Protein AF-A8UFX1-F1 (afdb_monomer_lite)

Structure (mmCIF, N/CA/C/O backbone):
data_AF-A8UFX1-F1
#
_entry.id   AF-A8UFX1-F1
#
loop_
_atom_site.group_PDB
_atom_site.id
_atom_site.type_symbol
_atom_site.label_atom_id
_atom_site.label_alt_id
_atom_site.label_comp_id
_atom_site.label_asym_id
_atom_site.label_entity_id
_atom_site.label_seq_id
_atom_site.pdbx_PDB_ins_code
_atom_site.Cartn_x
_atom_site.Cartn_y
_atom_site.Cartn_z
_atom_site.occupancy
_atom_site.B_iso_or_equiv
_atom_site.auth_seq_id
_atom_site.auth_comp_id
_atom_site.auth_asym_id
_atom_site.auth_atom_id
_atom_site.pdbx_PDB_model_num
ATOM 1 N N . MET A 1 1 ? -12.951 -4.142 -1.664 1.00 73.88 1 MET A N 1
ATOM 2 C CA . MET A 1 1 ? -11.795 -3.223 -1.797 1.00 73.88 1 MET A CA 1
ATOM 3 C C . MET A 1 1 ? -11.824 -2.657 -3.209 1.00 73.88 1 MET A C 1
ATOM 5 O O . MET A 1 1 ? -11.963 -3.450 -4.127 1.00 73.88 1 MET A O 1
ATOM 9 N N . LYS A 1 2 ? -11.775 -1.331 -3.397 1.00 82.00 2 LYS A N 1
ATOM 10 C CA . LYS A 1 2 ? -11.837 -0.738 -4.745 1.00 82.00 2 LYS A CA 1
ATOM 11 C C . LYS A 1 2 ? -10.489 -0.915 -5.449 1.00 82.00 2 LYS A C 1
ATOM 13 O O . LYS A 1 2 ? -9.510 -0.304 -5.035 1.00 82.00 2 LYS A O 1
ATOM 18 N N . VAL A 1 3 ? -10.444 -1.752 -6.479 1.00 88.19 3 VAL A N 1
ATOM 19 C CA . VAL A 1 3 ? -9.240 -1.970 -7.289 1.00 88.19 3 VAL A CA 1
ATOM 20 C C . VAL A 1 3 ? -9.166 -0.877 -8.368 1.00 88.19 3 VAL A C 1
ATOM 22 O O . VAL A 1 3 ? -10.193 -0.552 -8.965 1.00 88.19 3 VAL A O 1
ATOM 25 N N . PRO A 1 4 ? -8.012 -0.219 -8.570 1.00 88.50 4 PRO A N 1
ATOM 26 C CA . PRO A 1 4 ? -7.833 0.726 -9.670 1.00 88.50 4 PRO A CA 1
ATOM 27 C C . PRO A 1 4 ? -7.892 0.041 -11.042 1.00 88.50 4 PRO A C 1
ATOM 29 O O . PRO A 1 4 ? -7.340 -1.037 -11.205 1.00 88.50 4 PRO A O 1
ATOM 32 N N . GLU A 1 5 ? -8.455 0.716 -12.044 1.00 90.06 5 GLU A N 1
ATOM 33 C CA . GLU A 1 5 ? -8.611 0.182 -13.414 1.00 90.06 5 GLU A CA 1
ATOM 34 C C . GLU A 1 5 ? -7.284 -0.166 -14.104 1.00 90.06 5 GLU A C 1
ATOM 36 O O . GLU A 1 5 ? -7.227 -1.031 -14.963 1.00 90.06 5 GLU A O 1
ATOM 41 N N . TRP A 1 6 ? -6.188 0.491 -13.725 1.00 89.44 6 TRP A N 1
ATOM 42 C CA . TRP A 1 6 ? -4.880 0.301 -14.356 1.00 89.44 6 TRP A CA 1
ATOM 43 C C . TRP A 1 6 ? -4.068 -0.874 -13.788 1.00 89.44 6 TRP A C 1
ATOM 45 O O . TRP A 1 6 ? -2.900 -1.026 -14.148 1.00 89.44 6 TRP A O 1
ATOM 55 N N . VAL A 1 7 ? -4.622 -1.658 -12.857 1.00 88.12 7 VAL A N 1
ATOM 56 C CA . VAL A 1 7 ? -3.885 -2.699 -12.112 1.00 88.12 7 VAL A CA 1
ATOM 57 C C . VAL A 1 7 ? -3.237 -3.747 -13.019 1.00 88.12 7 VAL A C 1
ATOM 59 O O . VAL A 1 7 ? -2.133 -4.192 -12.699 1.00 88.12 7 VAL A O 1
ATOM 62 N N . ASP A 1 8 ? -3.831 -4.023 -14.176 1.0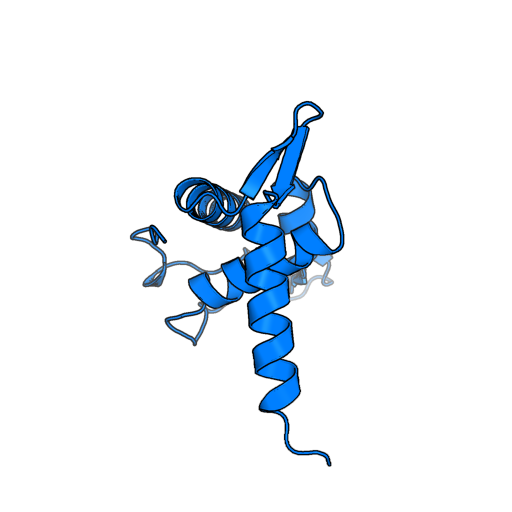0 85.31 8 ASP A N 1
ATOM 63 C CA . ASP A 1 8 ? -3.370 -5.075 -15.094 1.00 85.31 8 ASP A CA 1
ATOM 64 C C . ASP A 1 8 ? -2.318 -4.585 -16.100 1.00 85.31 8 ASP A C 1
ATOM 66 O O . ASP A 1 8 ? -1.692 -5.367 -16.809 1.00 85.31 8 ASP A O 1
ATOM 70 N N . ILE A 1 9 ? -2.096 -3.271 -16.165 1.00 87.94 9 ILE A N 1
ATOM 71 C CA . ILE A 1 9 ? -1.279 -2.638 -17.212 1.00 87.94 9 ILE A CA 1
ATOM 72 C C . ILE A 1 9 ? 0.065 -2.159 -16.648 1.00 87.94 9 ILE A C 1
ATOM 74 O O . ILE A 1 9 ? 1.052 -1.998 -17.369 1.00 87.94 9 ILE A O 1
ATOM 78 N N . VAL A 1 10 ? 0.130 -1.885 -15.342 1.00 89.88 10 VAL A N 1
ATOM 79 C CA . VAL A 1 10 ? 1.276 -1.194 -14.743 1.00 89.88 10 VAL A CA 1
ATOM 80 C C . VAL A 1 10 ? 2.301 -2.135 -14.125 1.00 89.88 10 VAL A C 1
ATOM 82 O O . VAL A 1 10 ? 2.004 -3.172 -13.540 1.00 89.88 10 VAL A O 1
ATOM 85 N N . LYS A 1 11 ? 3.546 -1.661 -14.101 1.00 90.75 11 LYS A N 1
ATOM 86 C CA . LYS A 1 11 ? 4.585 -2.186 -13.213 1.00 90.75 11 LYS A CA 1
ATOM 87 C C . LYS A 1 11 ? 4.585 -1.491 -11.850 1.00 90.75 11 LYS A C 1
ATOM 89 O O . LYS A 1 11 ? 4.288 -0.303 -11.718 1.00 90.75 11 LYS A O 1
ATOM 94 N N . LEU A 1 12 ? 5.023 -2.213 -10.818 1.00 91.06 12 LEU A N 1
ATOM 95 C CA . LEU A 1 12 ? 4.996 -1.734 -9.424 1.00 91.06 12 LEU A CA 1
ATOM 96 C C . LEU A 1 12 ? 6.026 -0.645 -9.099 1.00 91.06 12 LEU A C 1
ATOM 98 O O . LEU A 1 12 ? 5.881 0.083 -8.112 1.00 91.06 12 LEU A O 1
ATOM 102 N N . ALA A 1 13 ? 7.098 -0.558 -9.885 1.00 93.44 13 ALA A N 1
ATOM 103 C CA . ALA A 1 13 ? 8.178 0.394 -9.674 1.00 93.44 13 ALA A CA 1
ATOM 104 C C . ALA A 1 13 ? 9.001 0.594 -10.948 1.00 93.44 13 ALA A C 1
ATOM 106 O O . ALA A 1 13 ? 9.072 -0.295 -11.794 1.00 93.44 13 ALA A O 1
ATOM 107 N N . LYS A 1 14 ? 9.716 1.723 -11.039 1.00 92.12 14 LYS A N 1
ATOM 108 C CA . LYS A 1 14 ? 10.632 1.993 -12.160 1.00 92.12 14 LYS A CA 1
ATOM 109 C C . LYS A 1 14 ? 11.758 0.962 -12.297 1.00 92.12 14 LYS A C 1
ATOM 111 O O . LYS A 1 14 ? 12.189 0.692 -13.407 1.00 92.12 14 LYS A O 1
ATOM 116 N N . HIS A 1 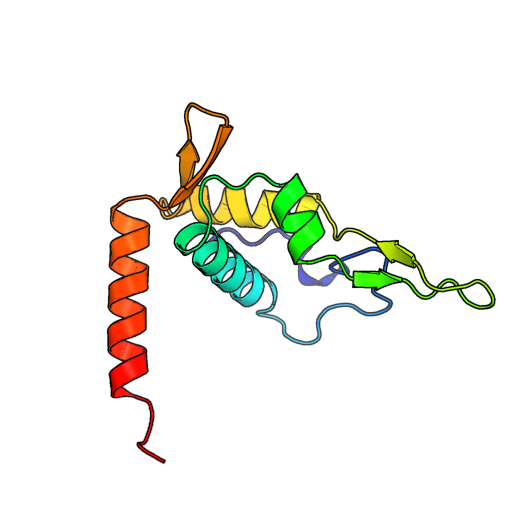15 ? 12.188 0.372 -11.180 1.00 92.75 15 HIS A N 1
ATOM 117 C CA . HIS A 1 15 ? 13.254 -0.630 -11.132 1.00 92.75 15 HIS A CA 1
ATOM 118 C C . HIS A 1 15 ? 12.791 -2.047 -11.502 1.00 92.75 15 HIS A C 1
ATOM 120 O O . HIS A 1 15 ? 13.583 -2.983 -11.434 1.00 92.75 15 HIS A O 1
ATOM 126 N N . LYS A 1 16 ? 11.505 -2.224 -11.820 1.00 92.69 16 LYS A N 1
ATOM 127 C CA . LYS A 1 16 ? 10.967 -3.467 -12.365 1.00 92.69 16 LYS A CA 1
ATOM 128 C C . LYS A 1 16 ? 10.884 -3.342 -13.884 1.00 92.69 16 LYS A C 1
ATOM 130 O O . LYS A 1 16 ? 10.538 -2.279 -14.408 1.00 92.69 16 LYS A O 1
ATOM 135 N N . GLU A 1 17 ? 11.221 -4.423 -14.569 1.00 90.62 17 GLU A N 1
ATOM 136 C CA . GLU A 1 17 ? 11.125 -4.519 -16.029 1.00 90.62 17 GLU A CA 1
ATOM 137 C C . GLU A 1 17 ? 9.764 -5.086 -16.439 1.00 90.62 17 GLU A C 1
ATOM 139 O O . GLU A 1 17 ? 9.131 -4.550 -17.340 1.00 90.62 17 GLU A O 1
ATOM 144 N N . LEU A 1 18 ? 9.273 -6.081 -15.696 1.00 91.00 18 LEU A N 1
ATOM 145 C CA . LEU A 1 18 ? 8.009 -6.768 -15.948 1.00 91.00 18 LEU A CA 1
ATOM 146 C C . LEU A 1 18 ? 6.915 -6.365 -14.948 1.00 91.00 18 LEU A C 1
ATOM 148 O O . LEU A 1 18 ? 7.196 -5.897 -13.834 1.00 91.00 18 LEU A O 1
ATOM 152 N N . ALA A 1 19 ? 5.663 -6.557 -15.366 1.00 90.12 19 ALA A N 1
ATOM 153 C CA . ALA A 1 19 ? 4.491 -6.470 -14.504 1.00 90.12 19 ALA A CA 1
ATOM 154 C C . ALA A 1 19 ? 4.439 -7.661 -13.520 1.00 90.12 19 ALA A C 1
ATOM 156 O O . ALA A 1 19 ? 5.155 -8.650 -13.703 1.00 90.12 19 ALA A O 1
ATOM 157 N N . PRO A 1 20 ? 3.656 -7.569 -12.432 1.00 91.94 20 PRO A N 1
ATOM 158 C CA . PRO A 1 20 ? 3.385 -8.718 -11.571 1.00 91.94 20 PRO A CA 1
ATOM 159 C C . PRO A 1 20 ? 2.748 -9.869 -12.353 1.00 91.94 20 PRO A C 1
ATOM 161 O O . PRO A 1 20 ? 1.887 -9.632 -13.188 1.00 91.94 20 PRO A O 1
ATOM 164 N N . TYR A 1 21 ? 3.158 -11.102 -12.054 1.00 90.31 21 TYR A N 1
ATOM 165 C CA . TYR A 1 21 ? 2.579 -12.305 -12.665 1.00 90.31 21 TYR A CA 1
ATOM 166 C C . TYR A 1 21 ? 1.237 -12.710 -12.053 1.00 90.31 21 TYR A C 1
ATOM 168 O O . TYR A 1 21 ? 0.423 -13.335 -12.715 1.00 90.31 21 TYR A O 1
ATOM 176 N N . ASP A 1 22 ? 1.050 -12.405 -10.772 1.00 90.38 22 ASP A N 1
ATOM 177 C CA . ASP A 1 22 ? -0.162 -12.722 -10.023 1.00 90.38 22 ASP A CA 1
ATOM 178 C C . ASP A 1 22 ? -1.220 -11.647 -10.289 1.00 90.38 22 ASP A C 1
ATOM 180 O O . ASP A 1 22 ? -0.956 -10.473 -10.025 1.00 90.38 22 ASP A O 1
ATOM 184 N N . GLU A 1 23 ? -2.396 -12.034 -10.779 1.00 88.00 23 GLU A N 1
ATOM 185 C CA . GLU A 1 23 ? -3.537 -11.133 -11.000 1.00 88.00 23 GLU A CA 1
ATOM 186 C C . GLU A 1 23 ? -4.001 -10.493 -9.678 1.00 88.00 23 GLU A C 1
ATOM 188 O O . GLU A 1 23 ? -4.342 -9.309 -9.622 1.00 88.00 23 GLU A O 1
ATOM 193 N N . ASP A 1 24 ? -3.867 -11.217 -8.562 1.00 91.50 24 ASP A N 1
ATOM 194 C CA . ASP A 1 24 ? -4.247 -10.761 -7.226 1.00 91.50 24 ASP A CA 1
ATOM 195 C C . ASP A 1 24 ? -3.146 -9.948 -6.522 1.00 91.50 24 ASP A C 1
ATOM 197 O O . ASP A 1 24 ? -3.234 -9.642 -5.320 1.00 91.50 24 ASP A O 1
ATOM 201 N N . TRP A 1 25 ? -2.106 -9.514 -7.249 1.00 93.38 25 TRP A N 1
ATOM 202 C CA . TRP A 1 25 ? -0.968 -8.799 -6.664 1.00 93.38 25 TRP A CA 1
ATOM 203 C C . TRP A 1 25 ? -1.389 -7.573 -5.848 1.00 93.38 25 TRP A C 1
ATOM 205 O O . TRP A 1 25 ? -0.710 -7.206 -4.878 1.00 93.38 25 TRP A O 1
ATOM 215 N N . PHE A 1 26 ? -2.489 -6.912 -6.228 1.00 93.81 26 PHE A N 1
ATOM 216 C CA . PHE A 1 26 ? -2.997 -5.731 -5.538 1.00 93.81 26 PHE A CA 1
ATOM 217 C C . PHE A 1 26 ? -3.520 -6.079 -4.139 1.00 93.81 26 PHE A C 1
ATOM 219 O O . PHE A 1 26 ? -3.232 -5.356 -3.178 1.00 93.81 26 PHE A O 1
ATOM 226 N N . TYR A 1 27 ? -4.197 -7.219 -3.989 1.00 93.12 27 TYR A N 1
ATOM 227 C CA . TYR A 1 27 ? -4.648 -7.734 -2.697 1.00 93.12 27 TYR A CA 1
ATOM 228 C C . TYR A 1 27 ? -3.469 -8.191 -1.841 1.00 93.12 27 TYR A C 1
ATOM 230 O O . TYR A 1 27 ? -3.389 -7.836 -0.662 1.00 93.12 27 TYR A O 1
ATOM 238 N N . VAL A 1 28 ? -2.485 -8.866 -2.443 1.00 94.06 28 VAL A N 1
ATOM 239 C CA . VAL A 1 28 ? -1.236 -9.242 -1.759 1.00 94.06 28 VAL A CA 1
ATOM 240 C C . VAL A 1 28 ? -0.495 -7.995 -1.261 1.00 94.06 28 VAL A C 1
ATOM 242 O O . VAL A 1 28 ? -0.008 -7.946 -0.125 1.00 94.06 28 VAL A O 1
ATOM 245 N N . ARG A 1 29 ? -0.449 -6.933 -2.077 1.00 94.31 29 ARG A N 1
ATOM 246 C CA . ARG A 1 29 ? 0.132 -5.641 -1.688 1.00 94.31 29 ARG A CA 1
ATOM 247 C C . ARG A 1 29 ? -0.627 -5.023 -0.523 1.00 94.31 29 ARG A C 1
ATOM 249 O O . ARG A 1 29 ? 0.007 -4.536 0.410 1.00 94.31 29 ARG A O 1
ATOM 256 N N . ALA A 1 30 ? -1.955 -5.051 -0.562 1.00 94.50 30 ALA A N 1
ATOM 257 C CA . ALA A 1 30 ? -2.805 -4.522 0.495 1.00 94.50 30 ALA A CA 1
ATOM 258 C C . ALA A 1 30 ? -2.615 -5.256 1.821 1.00 94.50 30 ALA A C 1
ATOM 260 O O . ALA A 1 30 ? -2.415 -4.606 2.847 1.00 94.50 30 ALA A O 1
ATOM 261 N N . ALA A 1 31 ? -2.576 -6.589 1.792 1.00 94.25 31 ALA A N 1
ATOM 262 C CA . ALA A 1 31 ? -2.301 -7.414 2.962 1.00 94.25 31 ALA A CA 1
ATOM 263 C C . ALA A 1 31 ? -0.914 -7.111 3.550 1.00 94.25 31 ALA A C 1
ATOM 265 O O . ALA A 1 31 ? -0.763 -6.928 4.760 1.00 94.25 31 ALA A O 1
ATOM 266 N N . SER A 1 32 ? 0.102 -6.970 2.691 1.00 94.81 32 SER A N 1
ATOM 267 C CA . SER A 1 32 ? 1.452 -6.584 3.111 1.00 94.81 32 SER A CA 1
ATOM 268 C C . SER A 1 32 ? 1.481 -5.199 3.774 1.00 94.81 32 SER A C 1
ATOM 270 O O . SER A 1 32 ? 2.117 -5.036 4.818 1.00 94.81 32 SER A O 1
ATOM 272 N N . VAL A 1 33 ? 0.765 -4.214 3.216 1.00 94.38 33 VAL A N 1
ATOM 273 C CA . VAL A 1 33 ? 0.659 -2.858 3.782 1.00 94.38 33 VAL A CA 1
ATOM 274 C C . VAL A 1 33 ? -0.071 -2.879 5.123 1.00 94.38 33 VAL A C 1
ATOM 276 O O . VAL A 1 33 ? 0.406 -2.260 6.073 1.00 94.38 33 VAL A O 1
ATOM 279 N N . ALA A 1 34 ? -1.179 -3.615 5.232 1.00 93.19 34 ALA A N 1
ATOM 280 C CA . ALA A 1 34 ? -1.929 -3.763 6.478 1.00 93.19 34 ALA A CA 1
ATOM 281 C C . ALA A 1 34 ? -1.064 -4.392 7.583 1.00 93.19 34 ALA A C 1
ATOM 283 O O . ALA A 1 34 ? -0.998 -3.871 8.695 1.00 93.19 34 ALA A O 1
ATOM 284 N N . ARG A 1 35 ? -0.302 -5.445 7.262 1.00 94.00 35 ARG A N 1
ATOM 285 C CA . ARG A 1 35 ? 0.666 -6.046 8.193 1.00 94.00 35 ARG A CA 1
ATOM 286 C C . ARG A 1 35 ? 1.768 -5.063 8.592 1.00 94.00 35 ARG A C 1
ATOM 288 O O . ARG A 1 35 ? 2.188 -5.044 9.746 1.00 94.00 35 ARG A O 1
ATOM 295 N N . HIS A 1 36 ? 2.266 -4.265 7.648 1.00 94.12 36 HIS A N 1
ATOM 296 C CA . HIS A 1 36 ? 3.289 -3.267 7.947 1.00 94.12 36 HIS A CA 1
ATOM 297 C C . HIS A 1 36 ? 2.761 -2.202 8.914 1.00 94.12 36 HIS A C 1
ATOM 299 O O . HIS A 1 36 ? 3.437 -1.909 9.894 1.00 94.12 36 HIS A O 1
ATOM 305 N N . LEU A 1 37 ? 1.540 -1.708 8.684 1.00 92.94 37 LEU A N 1
ATOM 306 C CA . LEU A 1 37 ? 0.842 -0.772 9.571 1.00 92.94 37 LEU A CA 1
ATOM 307 C C . LEU A 1 37 ? 0.593 -1.352 10.968 1.00 92.94 37 LEU A C 1
ATOM 309 O O . LEU A 1 37 ? 0.653 -0.616 11.945 1.00 92.94 37 LEU A O 1
ATOM 313 N N . TYR A 1 38 ? 0.346 -2.659 11.084 1.00 93.31 38 TYR A N 1
ATOM 314 C CA . TYR A 1 38 ? 0.213 -3.319 12.388 1.00 93.31 38 TYR A CA 1
ATOM 315 C C . TYR A 1 38 ? 1.503 -3.253 13.200 1.00 93.31 38 TYR A C 1
ATOM 317 O O . TYR A 1 38 ? 1.475 -2.974 14.395 1.00 93.31 38 TYR A O 1
ATOM 325 N N . MET A 1 39 ? 2.640 -3.516 12.552 1.00 91.56 39 MET A N 1
ATOM 326 C CA . MET A 1 39 ? 3.933 -3.571 13.235 1.00 91.56 39 MET A CA 1
ATOM 327 C C . MET A 1 39 ? 4.558 -2.197 13.449 1.00 91.56 39 MET A C 1
ATOM 329 O O . MET A 1 39 ? 5.250 -1.980 14.439 1.00 91.56 39 MET A O 1
ATOM 333 N N . ARG A 1 40 ? 4.381 -1.290 12.491 1.00 87.06 40 ARG A N 1
ATOM 334 C CA . ARG A 1 40 ? 4.961 0.049 12.502 1.00 87.06 40 ARG A CA 1
ATOM 335 C C . ARG A 1 40 ? 3.857 1.018 12.122 1.00 87.06 40 ARG A C 1
ATOM 337 O O . ARG A 1 40 ? 3.388 1.004 10.992 1.00 87.06 40 ARG A O 1
ATOM 344 N N . SER A 1 41 ? 3.448 1.841 13.076 1.00 86.19 41 SER A N 1
ATOM 345 C CA . SER A 1 41 ? 2.432 2.877 12.910 1.00 86.19 41 SER A CA 1
ATOM 346 C C . SER A 1 41 ? 2.890 4.141 13.640 1.00 86.19 41 SER A C 1
ATOM 348 O O . SER A 1 41 ? 3.458 4.001 14.725 1.00 86.19 41 SER A O 1
ATOM 350 N N . PRO A 1 42 ? 2.628 5.349 13.103 1.00 90.56 42 PRO A N 1
ATOM 351 C CA . PRO A 1 42 ? 1.936 5.656 11.841 1.00 90.56 42 PRO A CA 1
ATOM 352 C C . PRO A 1 42 ? 2.859 5.631 10.605 1.00 90.56 42 PRO A C 1
ATOM 354 O O . PRO A 1 42 ? 4.054 5.905 10.690 1.00 90.56 42 PRO A O 1
ATOM 357 N N . VAL A 1 43 ? 2.310 5.307 9.424 1.00 92.25 43 VAL A N 1
ATOM 358 C CA . VAL A 1 43 ? 3.088 5.177 8.171 1.00 92.25 43 VAL A CA 1
ATOM 359 C C . VAL A 1 43 ? 2.486 6.000 7.034 1.00 92.25 43 VAL A C 1
ATOM 361 O O . VAL A 1 43 ? 1.298 5.922 6.723 1.00 92.25 43 VAL A O 1
ATOM 364 N N . GLY A 1 44 ? 3.333 6.789 6.369 1.00 92.38 44 GLY A N 1
ATOM 365 C CA . GLY A 1 44 ? 2.986 7.555 5.169 1.00 92.38 44 GLY A CA 1
ATOM 366 C C . GLY A 1 44 ? 3.321 6.839 3.854 1.00 92.38 44 GLY A C 1
ATOM 367 O O . GLY A 1 44 ? 4.046 5.844 3.818 1.00 92.38 44 GLY A O 1
ATOM 368 N N . VAL A 1 45 ? 2.863 7.407 2.731 1.00 94.19 45 VAL A N 1
ATOM 369 C CA . VAL A 1 45 ? 3.141 6.875 1.377 1.00 94.19 45 VAL A CA 1
ATOM 370 C C . VAL A 1 45 ? 4.650 6.777 1.122 1.00 94.19 45 VAL A C 1
ATOM 372 O O . VAL A 1 45 ? 5.126 5.768 0.613 1.00 94.19 45 VAL A O 1
ATOM 375 N N . GLY A 1 46 ? 5.424 7.791 1.526 1.00 93.75 46 GLY A N 1
ATOM 376 C CA . GLY A 1 46 ? 6.876 7.822 1.326 1.00 93.75 46 GLY A CA 1
ATOM 377 C C . GLY A 1 46 ? 7.616 6.674 2.022 1.00 93.75 46 GLY A C 1
ATOM 378 O O . GLY A 1 46 ? 8.522 6.084 1.434 1.00 93.75 46 GLY A O 1
ATOM 379 N N . ALA A 1 47 ? 7.195 6.301 3.231 1.00 93.25 47 ALA A N 1
ATOM 380 C CA . ALA A 1 47 ? 7.764 5.165 3.949 1.00 93.25 47 ALA A CA 1
ATOM 381 C C . ALA A 1 47 ? 7.465 3.844 3.223 1.00 93.25 47 ALA A C 1
ATOM 383 O O . ALA A 1 47 ? 8.391 3.079 2.961 1.00 93.25 47 ALA A O 1
ATOM 384 N N . LEU A 1 48 ? 6.225 3.631 2.765 1.00 94.31 48 LEU A N 1
ATOM 385 C CA . LEU A 1 48 ? 5.881 2.456 1.951 1.00 94.31 48 LEU A CA 1
ATOM 386 C C . LEU A 1 48 ? 6.694 2.391 0.654 1.00 94.31 48 LEU A C 1
ATOM 388 O O . LEU A 1 48 ? 7.148 1.317 0.265 1.00 94.31 48 LEU A O 1
ATOM 392 N N . THR A 1 49 ? 6.951 3.536 0.008 1.00 95.38 49 THR A N 1
ATOM 393 C CA . THR A 1 49 ? 7.766 3.537 -1.216 1.00 95.38 49 THR A CA 1
ATOM 394 C C . THR A 1 49 ? 9.217 3.118 -0.982 1.00 95.38 49 THR A C 1
ATOM 396 O O . THR A 1 49 ? 9.852 2.599 -1.902 1.00 95.38 49 THR A O 1
ATOM 399 N N . LYS A 1 50 ? 9.739 3.314 0.239 1.00 95.31 50 LYS A N 1
ATOM 400 C CA . LYS A 1 50 ? 11.051 2.804 0.655 1.00 95.31 50 LYS A CA 1
ATOM 401 C C . LYS A 1 50 ? 10.991 1.315 0.995 1.00 95.31 50 LYS A C 1
ATOM 403 O O . LYS A 1 50 ? 11.851 0.580 0.531 1.00 95.31 50 LYS A O 1
ATOM 408 N N . VAL A 1 51 ? 9.969 0.875 1.736 1.00 94.75 51 VAL A N 1
ATOM 409 C CA . VAL A 1 51 ? 9.770 -0.538 2.124 1.00 94.75 51 VAL A CA 1
ATOM 410 C C . VAL A 1 51 ? 9.673 -1.446 0.900 1.00 94.75 51 VAL A C 1
ATOM 412 O O . VAL A 1 51 ? 10.295 -2.499 0.864 1.00 94.75 51 VAL A O 1
ATOM 415 N N . TYR A 1 52 ? 8.933 -1.020 -0.124 1.00 95.31 52 TYR A N 1
ATOM 416 C CA . TYR A 1 52 ? 8.821 -1.746 -1.393 1.00 95.31 52 TYR A CA 1
ATOM 417 C C . TYR A 1 52 ? 9.834 -1.281 -2.447 1.00 95.31 52 TYR A C 1
ATOM 419 O O . TYR A 1 52 ? 9.692 -1.599 -3.628 1.00 95.31 52 TYR A O 1
ATOM 427 N N . GLY A 1 53 ? 10.815 -0.469 -2.051 1.00 95.44 53 GLY A N 1
ATOM 428 C CA . GLY A 1 53 ? 11.934 -0.095 -2.906 1.00 95.44 53 GLY A CA 1
ATOM 429 C C . GLY A 1 53 ? 12.865 -1.279 -3.153 1.00 95.44 53 GLY A C 1
ATOM 430 O O . GLY A 1 53 ? 12.769 -2.322 -2.511 1.00 95.44 53 GLY A O 1
ATOM 431 N N . GLY A 1 54 ? 13.777 -1.117 -4.100 1.00 96.12 54 GLY A N 1
ATOM 432 C CA . GLY A 1 54 ? 14.687 -2.183 -4.488 1.00 96.12 54 GLY A CA 1
ATOM 433 C C . GLY A 1 54 ? 15.891 -1.665 -5.252 1.00 96.12 54 GLY A C 1
ATOM 434 O O . GLY A 1 54 ? 16.002 -0.478 -5.558 1.00 96.12 54 GLY A O 1
ATOM 435 N N . ARG A 1 55 ? 16.810 -2.576 -5.557 1.00 95.75 55 ARG A N 1
ATOM 436 C CA . ARG A 1 55 ? 17.993 -2.296 -6.369 1.00 95.75 55 ARG A CA 1
ATOM 437 C C . ARG A 1 55 ? 17.588 -2.162 -7.839 1.00 95.75 55 ARG A C 1
ATOM 439 O O . ARG A 1 55 ? 17.007 -3.087 -8.399 1.00 95.75 55 ARG A O 1
ATOM 446 N N . GLN A 1 56 ? 17.895 -1.024 -8.453 1.00 96.06 56 GLN A N 1
ATOM 447 C CA . GLN A 1 56 ? 17.688 -0.772 -9.876 1.00 96.06 56 GLN A CA 1
ATOM 448 C C . GLN A 1 56 ? 18.956 -1.113 -10.656 1.00 96.06 56 GLN A C 1
ATOM 450 O O . GLN A 1 56 ? 20.034 -0.608 -10.341 1.00 96.06 56 GLN A O 1
ATOM 455 N N . ARG A 1 57 ? 18.819 -1.966 -11.676 1.00 94.69 57 ARG A N 1
ATOM 456 C CA . ARG A 1 57 ? 19.870 -2.215 -12.665 1.00 94.69 57 ARG A CA 1
ATOM 457 C C . ARG A 1 57 ? 19.871 -1.063 -13.673 1.00 94.69 57 ARG A C 1
ATOM 459 O O . ARG A 1 57 ? 18.823 -0.746 -14.226 1.00 94.69 57 ARG A O 1
ATOM 466 N N . ASN A 1 58 ? 21.034 -0.456 -13.902 1.00 93.94 58 ASN A N 1
ATOM 467 C CA . ASN A 1 58 ? 21.210 0.685 -14.809 1.00 93.94 58 ASN A CA 1
ATOM 468 C C . ASN A 1 58 ? 21.994 0.284 -16.074 1.00 93.94 58 ASN A C 1
ATOM 470 O O . ASN A 1 58 ? 22.825 1.042 -16.564 1.00 93.94 58 ASN A O 1
ATOM 474 N N . GLY A 1 59 ? 21.774 -0.938 -16.572 1.00 94.38 59 GLY A N 1
ATOM 475 C CA . GLY A 1 59 ? 22.520 -1.483 -17.708 1.00 94.38 59 GLY A CA 1
ATOM 476 C C . GLY A 1 59 ? 23.995 -1.704 -17.372 1.00 94.38 59 GLY A C 1
ATOM 477 O O . GLY A 1 59 ? 24.314 -2.596 -16.585 1.00 94.38 59 GLY A O 1
ATOM 478 N N . THR A 1 60 ? 24.863 -0.898 -17.982 1.00 95.75 60 THR A N 1
ATOM 479 C CA . THR A 1 60 ? 26.325 -0.914 -17.813 1.00 95.75 60 THR A CA 1
ATOM 480 C C . THR A 1 60 ? 26.799 -0.135 -16.584 1.00 95.75 60 THR A C 1
ATOM 482 O O . THR A 1 60 ? 27.910 -0.361 -16.111 1.00 95.75 60 THR A O 1
ATOM 485 N N . CYS A 1 61 ? 25.971 0.759 -16.036 1.00 95.50 61 CYS A N 1
ATOM 486 C CA . CYS A 1 61 ? 26.303 1.517 -14.832 1.00 95.50 61 CYS A CA 1
ATOM 487 C C . CYS A 1 61 ? 26.010 0.720 -13.544 1.00 95.50 61 CYS A C 1
ATOM 489 O O . CYS A 1 61 ? 25.111 -0.133 -13.531 1.00 95.50 61 CYS A O 1
ATOM 491 N N . PRO A 1 62 ? 26.693 1.040 -12.425 1.00 96.50 62 PRO A N 1
ATOM 492 C CA . PRO A 1 62 ? 26.421 0.432 -11.129 1.00 96.50 62 PRO A CA 1
ATOM 493 C C . PRO A 1 62 ? 24.953 0.535 -10.708 1.00 96.50 62 PRO A C 1
ATOM 495 O O . PRO A 1 62 ? 24.226 1.487 -11.018 1.00 96.50 62 PRO A O 1
ATOM 498 N N . SER A 1 63 ? 24.509 -0.477 -9.970 1.00 96.56 63 SER A N 1
ATOM 499 C CA . SER A 1 63 ? 23.143 -0.544 -9.469 1.00 96.56 63 SER A CA 1
ATOM 500 C C . SER A 1 63 ? 22.948 0.341 -8.240 1.00 96.56 63 SER A C 1
ATOM 502 O O . SER A 1 63 ? 23.724 0.246 -7.290 1.00 96.56 63 SER A O 1
ATOM 504 N N . HIS A 1 64 ? 21.859 1.109 -8.206 1.00 96.50 64 HIS A N 1
ATOM 505 C CA . HIS A 1 64 ? 21.514 1.978 -7.076 1.00 96.50 64 HIS A CA 1
ATOM 506 C C . HIS A 1 64 ? 20.116 1.676 -6.531 1.00 96.50 64 HIS A C 1
ATOM 508 O O . HIS A 1 64 ? 19.273 1.083 -7.206 1.00 96.50 64 HIS A O 1
ATOM 514 N N . PHE A 1 65 ? 19.853 2.077 -5.288 1.00 97.06 65 PHE A N 1
ATOM 515 C CA . PHE A 1 65 ? 18.528 1.940 -4.695 1.00 97.06 65 PHE A CA 1
ATOM 516 C C . PHE A 1 65 ? 17.512 2.859 -5.386 1.00 97.06 65 PHE A C 1
ATOM 518 O O . PHE A 1 65 ? 17.737 4.055 -5.559 1.00 97.06 65 PHE A O 1
ATOM 525 N N . SER A 1 66 ? 16.347 2.305 -5.705 1.00 96.44 66 SER A N 1
ATOM 526 C CA . SER A 1 66 ? 15.192 3.031 -6.211 1.00 96.44 66 SER A CA 1
ATOM 527 C C . SER A 1 66 ? 13.970 2.760 -5.351 1.00 96.44 66 SER A C 1
ATOM 529 O O . SER A 1 66 ? 13.612 1.615 -5.073 1.00 96.44 66 SER A O 1
ATOM 531 N N . ARG A 1 67 ? 13.225 3.824 -5.053 1.00 96.44 67 ARG A N 1
ATOM 532 C CA . ARG A 1 67 ? 11.888 3.716 -4.462 1.00 96.44 67 ARG A CA 1
ATOM 533 C C . ARG A 1 67 ? 10.900 3.051 -5.428 1.00 96.44 67 ARG A C 1
ATOM 535 O O . ARG A 1 67 ? 11.130 3.005 -6.642 1.00 96.44 67 ARG A O 1
ATOM 542 N N . SER A 1 68 ? 9.809 2.536 -4.873 1.00 95.12 68 SER A N 1
ATOM 543 C CA . SER A 1 68 ? 8.649 2.072 -5.640 1.00 95.12 68 SER A CA 1
ATOM 544 C C . SER A 1 68 ? 7.674 3.202 -5.968 1.00 95.12 68 SER A C 1
ATOM 546 O O . SER A 1 68 ? 7.841 4.346 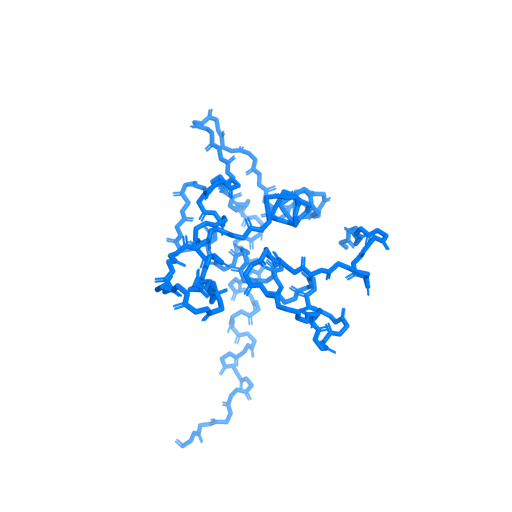-5.536 1.00 95.12 68 SER A O 1
ATOM 548 N N . THR A 1 69 ? 6.657 2.884 -6.767 1.00 93.62 69 THR A N 1
ATOM 549 C CA . THR A 1 69 ? 5.677 3.854 -7.247 1.00 93.62 69 THR A CA 1
ATOM 550 C C . THR A 1 69 ? 4.773 4.351 -6.115 1.00 93.62 69 THR A C 1
ATOM 552 O O . THR A 1 69 ? 4.025 3.591 -5.499 1.00 93.62 69 THR A O 1
ATOM 555 N N . GLY A 1 70 ? 4.770 5.667 -5.885 1.00 93.88 70 GLY A N 1
ATOM 556 C CA . GLY A 1 70 ? 3.908 6.299 -4.879 1.00 93.88 70 GLY A CA 1
ATOM 557 C C . GLY A 1 70 ? 2.411 6.226 -5.202 1.00 93.88 70 GLY A C 1
ATOM 558 O O . GLY A 1 70 ? 1.597 6.214 -4.282 1.00 93.88 70 GLY A O 1
ATOM 559 N N . SER A 1 71 ? 2.037 6.144 -6.486 1.00 93.12 71 SER A N 1
ATOM 560 C CA . SER A 1 71 ? 0.634 5.997 -6.911 1.00 93.12 71 SER A CA 1
ATOM 561 C C . SER A 1 71 ? 0.013 4.699 -6.387 1.00 93.12 71 SER A C 1
ATOM 563 O O . SER A 1 71 ? -1.036 4.743 -5.744 1.00 93.12 71 SER A O 1
ATOM 565 N N . VAL A 1 72 ? 0.713 3.568 -6.548 1.00 93.12 72 VAL A N 1
ATOM 566 C CA . VAL A 1 72 ? 0.272 2.254 -6.053 1.00 93.12 72 VAL A CA 1
ATOM 567 C C . VAL A 1 72 ? 0.111 2.275 -4.539 1.00 93.12 72 VAL A C 1
ATOM 569 O O . VAL A 1 72 ? -0.966 1.975 -4.031 1.00 93.12 72 VAL A O 1
ATOM 572 N N . ALA A 1 73 ? 1.136 2.723 -3.809 1.00 93.88 73 ALA A N 1
ATOM 573 C CA . ALA A 1 73 ? 1.073 2.814 -2.352 1.00 93.88 73 ALA A CA 1
ATOM 574 C C . ALA A 1 73 ? -0.084 3.713 -1.870 1.00 93.88 73 ALA A C 1
ATOM 576 O O . ALA A 1 73 ? -0.780 3.375 -0.913 1.00 93.88 73 ALA A O 1
ATOM 577 N N . ARG A 1 74 ? -0.336 4.840 -2.551 1.00 94.19 74 ARG A N 1
ATOM 578 C CA . ARG A 1 74 ? -1.455 5.738 -2.236 1.00 94.19 74 ARG A CA 1
ATOM 579 C C . ARG A 1 74 ? -2.810 5.079 -2.490 1.00 94.19 74 ARG A C 1
ATOM 581 O O . ARG A 1 74 ? -3.675 5.181 -1.624 1.00 94.19 74 ARG A O 1
ATOM 588 N N . LYS A 1 75 ? -2.998 4.414 -3.635 1.00 94.50 75 LYS A N 1
ATOM 589 C CA . LYS A 1 75 ? -4.261 3.737 -3.965 1.00 94.50 75 LYS A CA 1
ATOM 590 C C . LYS A 1 75 ? -4.552 2.576 -3.028 1.00 94.50 75 LYS A C 1
ATOM 592 O O . LYS A 1 75 ? -5.690 2.455 -2.588 1.00 94.50 75 LYS A O 1
ATOM 597 N N . VAL A 1 76 ? -3.545 1.790 -2.650 1.00 94.38 76 VAL A N 1
ATOM 598 C CA . VAL A 1 76 ? -3.706 0.722 -1.652 1.00 94.38 76 VAL A CA 1
ATOM 599 C C . VAL A 1 76 ? -4.189 1.299 -0.321 1.00 94.38 76 VAL A C 1
ATOM 601 O O . VAL A 1 76 ? -5.190 0.837 0.216 1.00 94.38 76 VAL A O 1
ATOM 604 N N . LEU A 1 77 ? -3.551 2.364 0.174 1.00 93.31 77 LEU A N 1
ATOM 605 C CA . LEU A 1 77 ? -3.963 3.015 1.422 1.00 93.31 77 LEU A CA 1
ATOM 606 C C . LEU A 1 77 ? -5.379 3.601 1.347 1.00 93.31 77 LEU A C 1
ATOM 608 O O . LEU A 1 77 ? -6.154 3.410 2.274 1.00 93.31 77 LEU A O 1
ATOM 612 N N . GLN A 1 78 ? -5.736 4.269 0.247 1.00 93.38 78 GLN A N 1
ATOM 613 C CA . GLN A 1 78 ? -7.096 4.786 0.033 1.00 93.38 78 GLN A CA 1
ATOM 614 C C . GLN A 1 78 ? -8.139 3.662 -0.020 1.00 93.38 78 GLN A C 1
ATOM 616 O O . GLN A 1 78 ? -9.249 3.815 0.476 1.00 93.38 78 GLN A O 1
ATOM 621 N N . SER A 1 79 ? -7.780 2.519 -0.597 1.00 93.62 79 SER A N 1
ATOM 622 C CA . SER A 1 79 ? -8.673 1.364 -0.702 1.00 93.62 79 SER A CA 1
ATOM 623 C C . SER A 1 79 ? -8.874 0.666 0.645 1.00 93.62 79 SER A C 1
ATOM 625 O O . SER A 1 79 ? -9.977 0.202 0.923 1.00 93.62 79 SER A O 1
ATOM 627 N N . LEU A 1 80 ? -7.834 0.626 1.488 1.00 92.69 80 LEU A N 1
ATOM 628 C CA . LEU A 1 80 ? -7.912 0.151 2.875 1.00 92.69 80 LEU A CA 1
ATOM 629 C C . LEU A 1 80 ? -8.701 1.119 3.780 1.00 92.69 80 LEU A C 1
ATOM 631 O O . LEU A 1 80 ? -9.409 0.684 4.686 1.00 92.69 80 LEU A O 1
ATOM 635 N N . GLU A 1 81 ? -8.611 2.422 3.508 1.00 92.88 81 GLU A N 1
ATOM 636 C CA . GLU A 1 81 ? -9.402 3.470 4.169 1.00 92.88 81 GLU A CA 1
ATOM 637 C C . GLU A 1 81 ? -10.892 3.350 3.799 1.00 92.88 81 GLU A C 1
ATOM 639 O O . GLU A 1 81 ? -11.754 3.395 4.673 1.00 92.88 81 GLU A O 1
ATOM 644 N N . ALA A 1 82 ? -11.208 3.071 2.528 1.00 92.75 82 ALA A N 1
ATOM 645 C CA . ALA A 1 82 ? -12.583 2.875 2.058 1.00 92.75 82 ALA A CA 1
ATOM 646 C C . ALA A 1 82 ? -13.298 1.681 2.718 1.00 92.75 82 ALA A C 1
ATOM 648 O O . ALA A 1 82 ? -14.507 1.728 2.927 1.00 92.75 82 ALA A O 1
ATOM 649 N N . ILE A 1 83 ? -12.561 0.623 3.075 1.00 92.25 83 ILE A N 1
ATOM 650 C CA . ILE A 1 83 ? -13.103 -0.533 3.813 1.00 92.25 83 ILE A CA 1
ATOM 651 C C . ILE A 1 83 ? -13.027 -0.357 5.340 1.00 92.25 83 ILE A C 1
ATOM 653 O O . ILE A 1 83 ? -13.275 -1.308 6.073 1.00 92.25 83 ILE A O 1
ATOM 657 N N . LYS A 1 84 ? -12.666 0.839 5.829 1.00 91.50 84 LYS A N 1
ATOM 658 C CA . LYS A 1 84 ? -12.544 1.188 7.258 1.00 91.50 84 LYS A CA 1
ATOM 659 C C . LYS A 1 84 ? -11.547 0.330 8.057 1.00 91.50 84 LYS A C 1
ATOM 661 O O . LYS A 1 84 ? -11.636 0.250 9.283 1.00 91.50 84 LYS A O 1
ATOM 666 N N . MET A 1 85 ? -10.567 -0.283 7.390 1.00 90.94 85 MET A N 1
ATOM 667 C CA . MET A 1 85 ? -9.479 -0.995 8.077 1.00 90.94 85 MET A CA 1
ATOM 668 C C . MET A 1 85 ? -8.370 -0.059 8.558 1.00 90.94 85 MET A C 1
ATOM 670 O O . MET A 1 85 ? -7.677 -0.354 9.529 1.00 90.94 85 MET A O 1
ATOM 674 N N . VAL A 1 86 ? -8.175 1.060 7.866 1.00 93.19 86 VAL A N 1
ATOM 675 C CA . VAL A 1 86 ? -7.098 2.017 8.124 1.00 93.19 86 VAL A CA 1
ATOM 676 C C . VAL A 1 86 ? -7.702 3.407 8.274 1.00 93.19 86 VAL A C 1
ATOM 678 O O . VAL A 1 86 ? -8.603 3.772 7.526 1.00 93.19 86 VAL A O 1
ATOM 681 N N . GLU A 1 87 ? -7.182 4.187 9.214 1.00 93.06 87 GLU A N 1
ATOM 682 C CA . GLU A 1 87 ? -7.553 5.583 9.435 1.00 93.06 87 GLU A CA 1
ATOM 683 C C . GLU A 1 87 ? -6.337 6.507 9.322 1.00 93.06 87 GLU A C 1
ATOM 685 O O . GLU A 1 87 ? -5.177 6.081 9.388 1.00 93.06 87 GLU A O 1
ATOM 690 N N . LYS A 1 88 ? -6.607 7.795 9.106 1.00 92.94 88 LYS A N 1
ATOM 691 C CA . LYS A 1 88 ? -5.581 8.837 9.140 1.00 92.94 88 LYS A CA 1
ATOM 692 C C . LYS A 1 88 ? -5.266 9.171 10.592 1.00 92.94 88 LYS A C 1
ATOM 694 O O . LYS A 1 88 ? -6.178 9.367 11.388 1.00 92.94 88 LYS A O 1
ATOM 699 N N . ASP A 1 89 ? -3.980 9.234 10.914 1.00 91.31 89 ASP A N 1
ATOM 700 C CA . ASP A 1 89 ? -3.546 9.668 12.239 1.00 91.31 89 ASP A CA 1
ATOM 701 C C . ASP A 1 89 ? -3.491 11.210 12.298 1.00 91.31 89 ASP A C 1
ATOM 703 O O . ASP A 1 89 ? -3.083 11.822 11.301 1.00 91.31 89 ASP A O 1
ATOM 707 N N . PRO A 1 90 ? -3.872 11.849 13.423 1.00 87.75 90 PRO A N 1
ATOM 708 C CA . PRO A 1 90 ? -3.796 13.304 13.579 1.00 87.75 90 PRO A CA 1
ATOM 709 C C . PRO A 1 90 ? -2.383 13.868 13.382 1.00 87.75 90 PRO A C 1
ATOM 711 O O . PRO A 1 90 ? -2.233 14.955 12.832 1.00 87.75 90 PRO A O 1
ATOM 714 N N . ASN A 1 91 ? -1.346 13.107 13.753 1.00 86.69 91 ASN A N 1
ATOM 715 C CA . ASN A 1 91 ? 0.059 13.503 13.608 1.00 86.69 91 ASN A CA 1
ATOM 716 C C . ASN A 1 91 ? 0.631 13.173 12.216 1.00 86.69 91 ASN A C 1
ATOM 718 O O . ASN A 1 91 ? 1.834 13.283 11.977 1.00 86.69 91 ASN A O 1
ATOM 722 N N . GLY A 1 92 ? -0.232 12.773 11.278 1.00 86.06 92 GLY A N 1
ATOM 723 C CA . GLY A 1 92 ? 0.123 12.445 9.908 1.00 86.06 92 GLY A CA 1
ATOM 724 C C . GLY A 1 92 ? 0.388 10.957 9.674 1.00 86.06 92 GLY A C 1
ATOM 725 O O . GLY A 1 92 ? 0.711 10.172 10.561 1.00 86.06 92 GLY A O 1
ATOM 726 N N . GLY A 1 93 ? 0.250 10.551 8.411 1.00 89.44 93 GLY A N 1
ATOM 727 C CA . GLY A 1 93 ? 0.343 9.149 8.012 1.00 89.44 93 GLY A CA 1
ATOM 728 C C . GLY A 1 93 ? -0.978 8.400 8.185 1.00 89.44 93 GLY A C 1
ATOM 729 O O . GLY A 1 93 ? -2.062 8.980 8.136 1.00 89.44 93 GLY A O 1
ATOM 730 N N . ARG A 1 94 ? -0.881 7.077 8.282 1.00 92.94 94 ARG A N 1
ATOM 731 C CA . ARG A 1 94 ? -2.010 6.177 8.502 1.00 92.94 94 ARG A CA 1
ATOM 732 C C . ARG A 1 94 ? -1.695 5.193 9.613 1.00 92.94 94 ARG A C 1
ATOM 734 O O . ARG A 1 94 ? -0.540 4.790 9.757 1.00 92.94 94 ARG A O 1
ATOM 741 N N . ARG A 1 95 ? -2.740 4.764 10.314 1.00 93.12 95 ARG A N 1
ATOM 742 C CA . ARG A 1 95 ? -2.713 3.694 11.313 1.00 93.12 95 ARG A CA 1
ATOM 743 C C . ARG A 1 95 ? -3.889 2.745 11.110 1.00 93.12 95 ARG A C 1
ATOM 745 O O . ARG A 1 95 ? -4.872 3.103 10.467 1.00 93.12 95 ARG A O 1
ATOM 752 N N . LEU A 1 96 ? -3.792 1.528 11.633 1.00 93.50 96 LEU A N 1
ATOM 753 C CA . LEU A 1 96 ? -4.944 0.623 11.658 1.00 93.50 96 LEU A CA 1
ATOM 754 C C . LEU A 1 96 ? -6.020 1.146 12.607 1.00 93.50 96 LEU A C 1
ATOM 756 O O . LEU A 1 96 ? -5.708 1.673 13.675 1.00 93.50 96 LEU A O 1
ATOM 760 N N . THR A 1 97 ? -7.276 0.935 12.231 1.00 94.81 97 THR A N 1
ATOM 761 C CA . THR A 1 97 ? -8.417 1.122 13.128 1.00 94.81 97 THR A CA 1
ATOM 762 C C . THR A 1 97 ? -8.458 0.008 14.177 1.00 94.81 97 THR A C 1
ATOM 764 O O . THR A 1 97 ? -7.880 -1.069 13.997 1.00 94.81 97 THR A O 1
ATOM 767 N N . SER A 1 98 ? -9.185 0.230 15.276 1.00 92.44 98 SER A N 1
ATOM 768 C CA . SER A 1 98 ? -9.415 -0.809 16.297 1.00 92.44 98 SER A CA 1
ATOM 769 C C . SER A 1 98 ? -10.071 -2.066 15.700 1.00 92.44 98 SER A C 1
ATOM 771 O O . SER A 1 98 ? -9.678 -3.193 16.005 1.00 92.44 98 SER A O 1
ATOM 773 N N . THR A 1 99 ? -11.014 -1.879 14.769 1.00 92.00 99 THR A N 1
ATOM 774 C CA . THR A 1 99 ? -11.652 -2.971 14.020 1.00 92.00 99 THR A CA 1
ATOM 775 C C . THR A 1 99 ? -10.668 -3.672 13.087 1.00 92.00 99 THR A C 1
ATOM 777 O O . THR A 1 99 ? -10.569 -4.894 13.134 1.00 92.00 99 THR A O 1
ATOM 780 N N . GLY A 1 100 ? -9.871 -2.921 12.316 1.00 92.12 100 GLY A N 1
ATOM 781 C CA . GLY A 1 100 ? -8.855 -3.486 11.426 1.00 92.12 100 GLY A CA 1
ATOM 782 C C . GLY A 1 100 ? -7.808 -4.314 12.173 1.00 92.12 100 GLY A C 1
ATOM 783 O O . GLY A 1 100 ? -7.387 -5.363 11.690 1.00 92.12 100 GLY A O 1
ATOM 784 N N . ARG A 1 101 ? -7.431 -3.897 13.388 1.00 93.06 101 ARG A N 1
ATOM 785 C CA . ARG A 1 101 ? -6.525 -4.668 14.249 1.00 93.06 101 ARG A CA 1
ATOM 786 C C . ARG A 1 101 ? -7.150 -5.994 14.692 1.00 93.06 101 ARG A C 1
ATOM 788 O O . ARG A 1 101 ? -6.526 -7.037 14.528 1.00 93.06 101 ARG A O 1
ATOM 795 N N . ARG A 1 102 ? -8.400 -5.958 15.165 1.00 93.81 102 ARG A N 1
ATOM 796 C CA . ARG A 1 102 ? -9.157 -7.153 15.574 1.00 93.81 102 ARG A CA 1
ATOM 797 C C . ARG A 1 102 ? -9.324 -8.154 14.431 1.00 93.81 102 ARG A C 1
ATOM 799 O O . ARG A 1 102 ? -9.186 -9.355 14.650 1.00 93.81 102 ARG A O 1
ATOM 806 N N . ASP A 1 103 ? -9.620 -7.675 13.227 1.00 92.19 103 ASP A N 1
ATOM 807 C CA . ASP A 1 103 ? -9.793 -8.536 12.056 1.00 92.19 103 ASP A CA 1
ATOM 808 C C . ASP A 1 103 ? -8.480 -9.222 11.664 1.00 92.19 103 ASP A C 1
ATOM 810 O O . ASP A 1 103 ? -8.472 -10.426 11.400 1.00 92.19 103 ASP A O 1
ATOM 814 N N . LEU A 1 104 ? -7.356 -8.497 11.704 1.00 91.88 104 LEU A N 1
ATOM 815 C CA . LEU A 1 104 ? -6.032 -9.085 11.490 1.00 91.88 104 LEU A CA 1
ATOM 816 C C . LEU A 1 104 ? -5.699 -10.147 12.546 1.00 91.88 104 LEU A C 1
ATOM 818 O O . LEU A 1 104 ? -5.216 -11.220 12.186 1.00 91.88 104 LEU A O 1
ATOM 822 N N . ASP A 1 105 ? -5.999 -9.887 13.820 1.00 92.75 105 ASP A N 1
ATOM 823 C CA . ASP A 1 105 ? -5.764 -10.846 14.905 1.00 92.75 105 ASP A CA 1
ATOM 824 C C . ASP A 1 105 ? -6.650 -12.105 14.753 1.00 92.75 105 ASP A C 1
ATOM 826 O O . ASP A 1 105 ? -6.189 -13.229 14.974 1.00 92.75 105 ASP A O 1
ATOM 830 N N . ARG A 1 106 ? -7.903 -11.952 14.292 1.00 92.62 106 ARG A N 1
ATOM 831 C CA . ARG A 1 106 ? -8.807 -13.077 13.983 1.00 92.62 106 ARG A CA 1
ATOM 832 C C . ARG A 1 106 ? -8.300 -13.917 12.807 1.00 92.62 106 ARG A C 1
ATOM 834 O O . ARG A 1 106 ? -8.357 -15.141 12.859 1.00 92.62 106 ARG A O 1
ATOM 841 N N . ILE A 1 107 ? -7.796 -13.288 11.748 1.00 91.50 107 ILE A N 1
ATOM 842 C CA . ILE A 1 107 ? -7.210 -14.016 10.612 1.00 91.50 107 ILE A CA 1
ATOM 843 C C . ILE A 1 107 ? -5.929 -14.737 11.055 1.00 91.50 107 ILE A C 1
ATOM 845 O O . ILE A 1 107 ? -5.701 -15.891 10.690 1.00 91.50 107 ILE A O 1
ATOM 849 N N . ALA A 1 108 ? -5.110 -14.100 11.895 1.00 89.44 108 ALA A N 1
ATOM 850 C CA . ALA A 1 108 ? -3.898 -14.710 12.430 1.00 89.44 108 ALA A CA 1
ATOM 851 C C . ALA A 1 108 ? -4.198 -15.977 13.251 1.00 89.44 108 ALA A C 1
ATOM 853 O O . ALA A 1 108 ? -3.494 -16.981 13.102 1.00 89.44 108 ALA A O 1
ATOM 854 N N . SER A 1 109 ? -5.257 -15.973 14.069 1.00 90.31 109 SER A N 1
ATOM 855 C CA . SER A 1 109 ? -5.660 -17.161 14.831 1.00 90.31 109 SER A CA 1
ATOM 856 C C . SER A 1 109 ? -6.133 -18.304 13.924 1.00 90.31 109 SER A C 1
ATOM 858 O O . SER A 1 109 ? -5.745 -19.450 14.146 1.00 90.31 109 SER A O 1
ATOM 860 N N . GLN A 1 110 ? -6.867 -18.004 12.847 1.00 90.06 110 GLN A N 1
ATOM 861 C CA . GLN A 1 110 ? -7.275 -18.997 11.844 1.00 90.06 110 GLN A CA 1
ATOM 862 C C . GLN A 1 110 ? -6.076 -19.631 11.122 1.00 90.06 110 GLN A C 1
ATOM 864 O O . GLN A 1 110 ? -6.038 -20.847 10.926 1.00 90.06 110 GLN A O 1
ATOM 869 N N . ILE A 1 111 ? -5.068 -18.831 10.756 1.00 88.19 111 ILE A N 1
ATOM 870 C CA . ILE A 1 111 ? -3.847 -19.328 10.098 1.00 88.19 111 ILE A CA 1
ATOM 871 C C . ILE A 1 111 ? -3.053 -20.242 11.038 1.00 88.19 111 ILE A C 1
ATOM 873 O O . ILE A 1 111 ? -2.557 -21.282 10.602 1.00 88.19 111 ILE A O 1
ATOM 877 N N . LYS A 1 112 ? -2.957 -19.892 12.330 1.00 84.69 112 LYS A N 1
ATOM 878 C CA . LYS A 1 112 ? -2.269 -20.717 13.3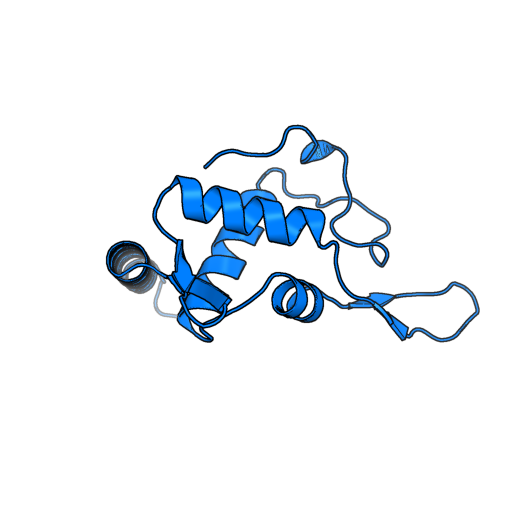38 1.00 84.69 112 LYS A CA 1
ATOM 879 C C . LYS A 1 112 ? -2.871 -22.124 13.440 1.00 84.69 112 LYS A C 1
ATOM 881 O O . LYS A 1 112 ? -2.121 -23.074 13.622 1.00 84.69 112 LYS A O 1
ATOM 886 N N . ILE A 1 113 ? -4.192 -22.251 13.304 1.00 80.06 113 ILE A N 1
ATOM 887 C CA . ILE A 1 113 ? -4.907 -23.536 13.374 1.00 80.06 113 ILE A CA 1
ATOM 888 C C . ILE A 1 113 ? -4.683 -24.377 12.106 1.00 80.06 113 ILE A C 1
ATOM 890 O O . ILE A 1 113 ? -4.564 -25.594 12.195 1.00 80.06 113 ILE A O 1
ATOM 894 N N . LYS A 1 114 ? -4.597 -23.742 10.928 1.00 74.25 114 LYS A N 1
ATOM 895 C CA . LYS A 1 114 ? -4.461 -24.433 9.631 1.00 74.25 114 LYS A CA 1
ATOM 896 C C . LYS A 1 114 ? -3.063 -24.973 9.324 1.00 74.25 114 LYS A C 1
ATOM 898 O O . LYS A 1 114 ? -2.933 -25.794 8.421 1.00 74.25 114 LYS A O 1
ATOM 903 N N . LYS A 1 115 ? -2.013 -24.495 9.994 1.00 65.31 115 LYS A N 1
ATOM 904 C CA . LYS A 1 115 ? -0.643 -24.920 9.682 1.00 65.31 115 LYS A CA 1
ATOM 905 C C . LYS A 1 115 ? -0.422 -26.349 10.213 1.00 65.31 115 LYS A C 1
ATOM 907 O O . LYS A 1 115 ? -0.525 -26.528 11.428 1.00 65.31 115 LYS A O 1
ATOM 912 N N . PRO A 1 116 ? -0.116 -27.356 9.369 1.00 60.25 116 PRO A N 1
ATOM 913 C CA . PRO A 1 116 ? 0.274 -28.664 9.880 1.00 60.25 116 PRO A CA 1
ATOM 914 C C . PRO A 1 116 ? 1.545 -28.486 10.716 1.00 60.25 116 PRO A C 1
ATOM 916 O O . PRO A 1 116 ? 2.452 -27.746 10.323 1.00 60.25 116 PRO A O 1
ATOM 919 N N . LYS A 1 117 ? 1.582 -29.101 11.903 1.00 62.59 117 LYS A N 1
ATOM 920 C CA . LYS A 1 117 ? 2.809 -29.167 12.701 1.00 62.59 117 LYS A CA 1
ATOM 921 C C . LYS A 1 117 ? 3.818 -29.976 11.882 1.00 62.59 117 LYS A C 1
ATOM 923 O O . LYS A 1 117 ? 3.534 -31.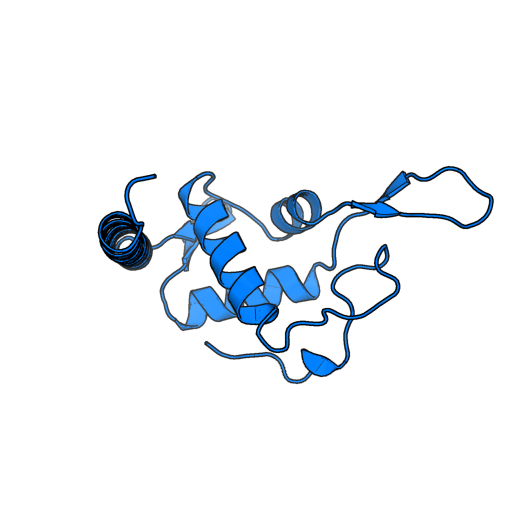133 11.591 1.00 62.59 117 LYS A O 1
ATOM 928 N N . SER A 1 118 ? 4.908 -29.337 11.450 1.00 53.28 118 SER A N 1
ATOM 929 C CA . SER A 1 118 ? 6.059 -30.029 10.858 1.00 53.28 118 SER A CA 1
ATOM 930 C C . SER A 1 118 ? 6.747 -30.888 11.901 1.00 53.28 118 SER A C 1
ATOM 932 O O . SER A 1 118 ? 6.901 -30.350 13.025 1.00 53.28 118 SER A O 1
#

Radius of gyration: 16.08 Å; chains: 1; bounding box: 40×44×34 Å

pLDDT: mean 90.88, std 6.9, range [53.28, 97.06]

Secondary structure (DSSP, 8-state):
----TTTTT--S-TT-SS--S-TTHHHHHHHHHHHHHHHS-SB-HHHHHHHT-EEEEETTEEEEEE---HHHHHHHHHHHHHTTSEEE-TTSSEEE-HHHHHHHHHHHHHHHHHS---

Sequence (118 aa):
MKVPEWVDIVKLAKHKELAPYDEDWFYVRAASVARHLYMRSPVGVGALTKVYGGRQRNGTCPSHFSRSTGSVARKVLQSLEAIKMVEKDPNGGRRLTSTGRRDLDRIASQIKIKKPKS

Foldseek 3Di:
DDDDPCQVPDDFFPLDPDRDPDSCVLVVLLVVVLVVLLVDPQAALVNQQQVPWDWHDPDPDDIDIDGTDSVSSVVSQVVCVVVQQWDADPVGGIHGDPVNNVVVVVVVVVVVVPDPDD

InterPro domains:
  IPR001266 Small ribosomal subunit protein eS19 [PF01090] (1-112)
  IPR001266 Small ribosomal subunit protein eS19 [PTHR11710] (1-116)
  IPR001266 Small ribosomal subunit protein eS19 [SM01413] (1-114)
  IPR036388 Winged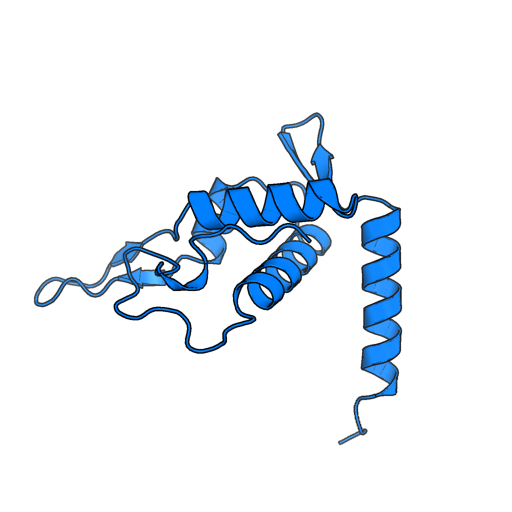 helix-like DNA-binding domain superfamily [G3DSA:1.10.10.10] (1-116)
  IPR036390 Winged helix DNA-binding domain superfamily [SSF46785] (1-114)

Organism: Eurythoe complanata (NCBI:txid167815)